Protein AF-A0A537GJS8-F1 (afdb_monomer_lite)

Sequence (79 aa):
MLKVAQTKLNQTEYQLLARYAEEHKLTVKEALRLAAKRLVLDDKVYPDDPIFKNIERASKPGKKTRWSVDHDKVLYGKP

Radius of gyration: 20.83 Å; chains: 1; bounding box: 53×27×39 Å

Secondary structure (DSSP, 8-state):
-PPPP-----HHHHHHHHHHHHHTT--HHHHHHHHHHHHHS-----TT-HHHH-----SSTT---HHHHSHHHHHH---

pLDDT: mean 78.58, std 13.96, range [49.75, 97.06]

Structure (mmCIF, N/CA/C/O backbone):
data_AF-A0A537GJS8-F1
#
_entry.id   AF-A0A537GJS8-F1
#
loop_
_atom_site.group_PDB
_atom_site.id
_atom_site.type_symbol
_atom_site.label_atom_id
_atom_site.label_alt_id
_atom_site.label_comp_id
_atom_site.label_asym_id
_atom_site.label_entity_id
_atom_site.label_seq_id
_atom_site.pdbx_PDB_ins_code
_atom_site.Cartn_x
_atom_site.Cartn_y
_atom_site.Cartn_z
_atom_site.occupancy
_atom_site.B_iso_or_equiv
_atom_site.auth_seq_id
_atom_site.auth_comp_id
_atom_site.auth_asym_id
_atom_site.auth_atom_id
_atom_site.pdbx_PDB_model_num
ATOM 1 N N . MET A 1 1 ? 9.526 15.162 -3.685 1.00 49.75 1 MET A N 1
ATOM 2 C CA . MET A 1 1 ? 8.330 15.656 -2.964 1.00 49.75 1 MET A CA 1
ATOM 3 C C . MET A 1 1 ? 7.294 14.536 -2.926 1.00 49.75 1 MET A C 1
ATOM 5 O O . MET A 1 1 ? 7.046 13.940 -3.969 1.00 49.75 1 MET A O 1
ATOM 9 N N . LEU A 1 2 ? 6.758 14.177 -1.754 1.00 73.44 2 LEU A N 1
ATOM 10 C CA . LEU A 1 2 ? 5.719 13.141 -1.655 1.00 73.44 2 LEU A CA 1
ATOM 11 C C . LEU A 1 2 ? 4.401 13.676 -2.229 1.00 73.44 2 LEU A C 1
ATOM 13 O O . LEU A 1 2 ? 3.936 14.733 -1.812 1.00 73.44 2 LEU A O 1
ATOM 17 N N . LYS A 1 3 ? 3.798 12.943 -3.171 1.00 80.94 3 LYS A N 1
ATOM 18 C CA . LYS A 1 3 ? 2.446 13.237 -3.662 1.00 80.94 3 LYS A CA 1
ATOM 19 C C . LYS A 1 3 ? 1.427 12.690 -2.662 1.00 80.94 3 LYS A C 1
ATOM 21 O O . LYS A 1 3 ? 1.514 11.526 -2.274 1.00 80.94 3 LYS A O 1
ATOM 26 N N . VAL A 1 4 ? 0.483 13.529 -2.241 1.00 82.06 4 VAL A N 1
ATOM 27 C CA . VAL A 1 4 ? -0.622 13.142 -1.354 1.00 82.06 4 VAL A CA 1
ATOM 28 C C . VAL A 1 4 ? -1.855 12.885 -2.211 1.00 82.06 4 VAL A C 1
ATOM 30 O O . VAL A 1 4 ? -2.260 13.754 -2.977 1.00 82.06 4 VAL A O 1
ATOM 33 N N . ALA A 1 5 ? -2.442 11.697 -2.079 1.00 81.06 5 ALA A N 1
ATOM 34 C CA . ALA A 1 5 ? -3.737 11.368 -2.660 1.00 81.06 5 ALA A CA 1
ATOM 35 C C . ALA A 1 5 ? -4.798 11.413 -1.555 1.00 81.06 5 ALA A C 1
ATOM 37 O O . ALA A 1 5 ? -4.602 10.831 -0.487 1.00 81.06 5 ALA A O 1
ATOM 38 N N . GLN A 1 6 ? -5.901 12.117 -1.805 1.00 86.12 6 GLN A N 1
ATOM 39 C CA . GLN A 1 6 ? -7.050 12.178 -0.906 1.00 86.12 6 GLN A CA 1
ATOM 40 C C . GLN A 1 6 ? -8.200 11.377 -1.511 1.00 86.12 6 GLN A C 1
ATOM 42 O O . GLN A 1 6 ? -8.427 11.426 -2.718 1.00 86.12 6 GLN A O 1
ATOM 47 N N . THR A 1 7 ? -8.917 10.637 -0.671 1.00 85.69 7 THR A N 1
ATOM 48 C CA . THR A 1 7 ? -10.094 9.859 -1.071 1.00 85.69 7 THR A CA 1
ATOM 49 C C . THR A 1 7 ? -11.193 10.067 -0.036 1.00 85.69 7 THR A C 1
ATOM 51 O O . THR A 1 7 ? -10.914 10.497 1.086 1.00 85.69 7 THR A O 1
ATOM 54 N N . LYS A 1 8 ? -12.438 9.784 -0.413 1.00 91.44 8 LYS A N 1
ATOM 55 C CA . LYS A 1 8 ? -13.569 9.768 0.512 1.00 91.44 8 LYS A CA 1
ATOM 56 C C . LYS A 1 8 ? -14.017 8.323 0.665 1.00 91.44 8 LYS A C 1
ATOM 58 O O . LYS A 1 8 ? -14.276 7.673 -0.340 1.00 91.44 8 LYS A O 1
ATOM 63 N N . LEU A 1 9 ? -14.091 7.861 1.907 1.00 91.00 9 LEU A N 1
ATOM 64 C CA . LEU A 1 9 ? -14.688 6.580 2.265 1.00 91.00 9 LEU A CA 1
ATOM 65 C C . LEU A 1 9 ? -16.017 6.856 2.953 1.00 91.00 9 LEU A C 1
ATOM 67 O O . LEU A 1 9 ? -16.120 7.796 3.749 1.00 91.00 9 LEU A O 1
ATOM 71 N N . ASN A 1 10 ? -17.021 6.039 2.661 1.00 95.38 10 ASN A N 1
ATOM 72 C CA . ASN A 1 10 ? -18.217 6.017 3.487 1.00 95.38 10 ASN A CA 1
ATOM 73 C C . ASN A 1 10 ? -17.913 5.344 4.842 1.00 95.38 10 ASN A C 1
ATOM 75 O O . ASN A 1 10 ? -16.850 4.752 5.056 1.00 95.38 10 ASN A O 1
ATOM 79 N N . GLN A 1 11 ? -18.844 5.455 5.789 1.00 95.00 11 GLN A N 1
ATOM 80 C CA . GLN A 1 11 ? -18.624 4.961 7.149 1.00 95.00 11 GLN A CA 1
ATOM 81 C C . GLN A 1 11 ? -18.417 3.439 7.200 1.00 95.00 11 GLN A C 1
ATOM 83 O O . GLN A 1 11 ? -17.582 2.962 7.967 1.00 95.00 11 GLN A O 1
ATOM 88 N N . THR A 1 12 ? -19.127 2.684 6.361 1.00 96.06 12 THR A N 1
ATOM 89 C CA . THR A 1 12 ? -19.030 1.221 6.289 1.00 96.06 12 THR A CA 1
ATOM 90 C C . THR A 1 12 ? -17.683 0.768 5.721 1.00 96.06 12 THR A C 1
ATOM 92 O O . THR A 1 12 ? -17.037 -0.105 6.295 1.00 96.06 12 THR A O 1
ATOM 95 N N . GLU A 1 13 ? -17.216 1.393 4.639 1.00 93.31 13 GLU A N 1
ATOM 96 C CA . GLU A 1 13 ? -15.901 1.141 4.034 1.00 93.31 13 GLU A CA 1
ATOM 97 C C . GLU A 1 13 ? -14.768 1.446 5.015 1.00 93.31 13 GLU A C 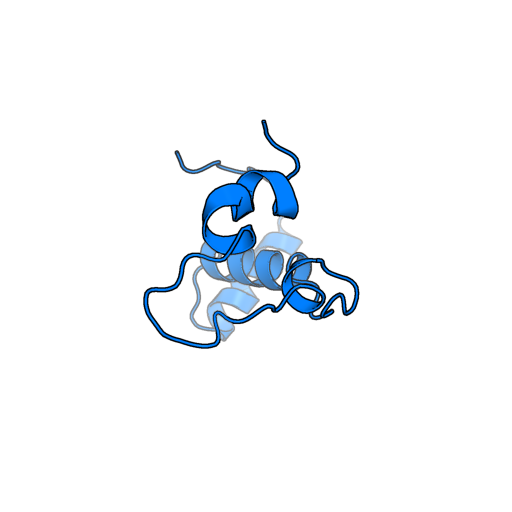1
ATOM 99 O O . GLU A 1 13 ? -13.823 0.666 5.142 1.00 93.31 13 GLU A O 1
ATOM 104 N N . TYR A 1 14 ? -14.880 2.560 5.746 1.00 94.50 14 TYR A N 1
ATOM 105 C CA . TYR A 1 14 ? -13.909 2.914 6.774 1.00 94.50 14 TYR A CA 1
ATOM 106 C C . TYR A 1 14 ? -13.871 1.876 7.899 1.00 94.50 14 TYR A C 1
ATOM 108 O O . TYR A 1 14 ? -12.789 1.435 8.280 1.00 94.50 14 TYR A O 1
ATOM 116 N N . GLN A 1 15 ? -15.033 1.454 8.408 1.00 96.31 15 GLN A N 1
ATOM 117 C CA . GLN A 1 15 ? -15.115 0.435 9.459 1.00 96.31 15 GLN A CA 1
ATOM 118 C C . GLN A 1 15 ? -14.520 -0.901 9.010 1.00 96.31 15 GLN A C 1
ATOM 120 O O . GLN A 1 15 ? -13.800 -1.538 9.777 1.00 96.31 15 GLN A O 1
ATOM 125 N N . LEU A 1 16 ? -14.785 -1.308 7.767 1.00 95.81 16 LEU A N 1
ATOM 126 C CA . LEU A 1 16 ? -14.218 -2.524 7.196 1.00 95.81 16 LEU A CA 1
ATOM 127 C C . LEU A 1 16 ? -12.685 -2.443 7.119 1.00 95.81 16 LEU A C 1
ATOM 129 O O . LEU A 1 16 ? -11.993 -3.362 7.555 1.00 95.81 16 LEU A O 1
ATOM 133 N N . LEU A 1 17 ? -12.152 -1.323 6.620 1.00 94.69 17 LEU A N 1
ATOM 134 C CA . LEU A 1 17 ? -10.709 -1.094 6.534 1.00 94.69 17 LEU A CA 1
ATOM 135 C C . LEU A 1 17 ? -10.050 -1.025 7.919 1.00 94.69 17 LEU A C 1
ATOM 137 O O . LEU A 1 17 ? -8.946 -1.539 8.097 1.00 94.69 17 LEU A O 1
ATOM 141 N N . ALA A 1 18 ? -10.716 -0.402 8.894 1.00 95.38 18 ALA A N 1
ATOM 142 C CA . ALA A 1 18 ? -10.233 -0.294 10.265 1.00 95.38 18 ALA A CA 1
ATOM 143 C C . ALA A 1 18 ? -10.143 -1.667 10.942 1.00 95.38 18 ALA A C 1
ATOM 145 O O . ALA A 1 18 ? -9.094 -1.989 11.493 1.00 95.38 18 ALA A O 1
ATOM 146 N N . ARG A 1 19 ? -11.178 -2.509 10.815 1.00 96.69 19 ARG A N 1
ATOM 147 C CA . ARG A 1 19 ? -11.152 -3.884 11.344 1.00 96.69 19 ARG A CA 1
ATOM 148 C C . ARG A 1 19 ? -10.025 -4.713 10.742 1.00 96.69 19 ARG A C 1
ATOM 150 O O . ARG A 1 19 ? -9.274 -5.341 11.477 1.00 96.69 19 ARG A O 1
ATOM 157 N N . TYR A 1 20 ? -9.853 -4.651 9.421 1.00 95.56 20 TYR A N 1
ATOM 158 C CA . TYR A 1 20 ? -8.734 -5.317 8.754 1.00 95.56 20 TYR A CA 1
ATOM 159 C C . TYR A 1 20 ? -7.381 -4.827 9.298 1.00 95.56 20 TYR A C 1
ATOM 161 O O . TYR A 1 20 ? -6.474 -5.616 9.553 1.00 95.56 20 TYR A O 1
ATOM 169 N N . ALA A 1 21 ? -7.226 -3.515 9.490 1.00 96.69 21 ALA A N 1
ATOM 170 C CA . ALA A 1 21 ? -5.995 -2.954 10.032 1.00 96.69 21 ALA A CA 1
ATOM 171 C C . ALA A 1 21 ? -5.722 -3.459 11.464 1.00 96.69 21 ALA A C 1
ATOM 173 O O . ALA A 1 21 ? -4.602 -3.879 11.750 1.00 96.69 21 ALA A O 1
ATOM 174 N N . GLU A 1 22 ? -6.743 -3.507 12.324 1.00 96.50 22 GLU A N 1
ATOM 175 C CA . GLU A 1 22 ? -6.649 -4.033 13.693 1.00 96.50 22 GLU A CA 1
ATOM 176 C C . GLU A 1 22 ? -6.254 -5.516 13.729 1.00 96.50 22 GLU A C 1
ATOM 178 O O . GLU A 1 22 ? -5.291 -5.873 14.412 1.00 96.50 22 GLU A O 1
ATOM 183 N N . GLU A 1 23 ? -6.933 -6.367 12.952 1.00 97.06 23 GLU A N 1
ATOM 184 C CA . GLU A 1 23 ? -6.648 -7.809 12.860 1.00 97.06 23 GLU A CA 1
ATOM 185 C C . GLU A 1 23 ? -5.196 -8.084 12.443 1.00 97.06 23 GLU A C 1
ATOM 187 O O . GLU A 1 23 ? -4.552 -9.012 12.940 1.00 97.06 23 GLU A O 1
ATOM 192 N N . HIS A 1 24 ? -4.650 -7.236 11.569 1.00 95.19 24 HIS A N 1
ATOM 193 C CA . HIS A 1 24 ? -3.288 -7.352 11.058 1.00 95.19 24 HIS A CA 1
ATOM 194 C C . HIS A 1 24 ? -2.247 -6.515 11.821 1.00 95.19 24 HIS A C 1
ATOM 196 O O . HIS A 1 24 ? -1.081 -6.507 11.420 1.00 95.19 24 HIS A O 1
ATOM 202 N N . LYS A 1 25 ? -2.624 -5.847 12.924 1.00 96.62 25 LYS A N 1
ATOM 203 C CA . LYS A 1 25 ? -1.750 -4.948 13.711 1.00 96.62 25 LYS A CA 1
ATOM 204 C C . LYS A 1 25 ? -1.102 -3.841 12.865 1.00 96.62 25 LYS A C 1
ATOM 206 O O . LYS A 1 25 ? 0.054 -3.478 13.074 1.00 96.62 25 LYS A O 1
ATOM 211 N N . LEU A 1 26 ? -1.850 -3.324 11.897 1.00 95.50 26 LEU A N 1
ATOM 212 C CA . LEU A 1 26 ? -1.459 -2.236 11.006 1.00 95.50 26 LEU A CA 1
ATOM 213 C C . LEU A 1 26 ? -2.238 -0.966 11.348 1.00 95.50 26 LEU A C 1
ATOM 215 O O . LEU A 1 26 ? -3.344 -1.002 11.880 1.00 95.50 26 LEU A O 1
ATOM 219 N N . THR A 1 27 ? -1.698 0.183 10.958 1.00 95.31 27 THR A N 1
ATOM 220 C CA . THR A 1 27 ? -2.496 1.411 10.878 1.00 95.31 27 THR A CA 1
ATOM 221 C C . THR A 1 27 ? -3.385 1.393 9.630 1.00 95.31 27 THR A C 1
ATOM 223 O O . THR A 1 27 ? -3.043 0.797 8.605 1.00 95.31 27 THR A O 1
ATOM 226 N N . VAL A 1 28 ? -4.500 2.133 9.655 1.00 91.88 28 VAL A N 1
ATOM 227 C CA . VAL A 1 28 ? -5.396 2.305 8.488 1.00 91.88 28 VAL A CA 1
ATOM 228 C C . VAL A 1 28 ? -4.623 2.776 7.246 1.00 91.88 28 VAL A C 1
ATOM 230 O O . VAL A 1 28 ? -4.867 2.320 6.129 1.00 91.88 28 VAL A O 1
ATOM 233 N N . LYS A 1 29 ? -3.631 3.655 7.439 1.00 91.88 29 LYS A N 1
ATOM 234 C CA . LYS A 1 29 ? -2.765 4.165 6.369 1.00 91.88 29 LYS A CA 1
ATOM 235 C C . LYS A 1 29 ? -1.886 3.069 5.761 1.00 91.88 29 LYS A C 1
ATOM 237 O O . LYS A 1 29 ? -1.700 3.045 4.545 1.00 91.88 29 LYS A O 1
ATOM 242 N N . GLU A 1 30 ? -1.328 2.187 6.584 1.00 92.81 30 GLU A N 1
ATOM 243 C CA . GLU A 1 30 ? -0.495 1.072 6.123 1.00 92.81 30 GLU A CA 1
ATOM 244 C C . GLU A 1 30 ? -1.324 0.012 5.411 1.00 92.81 30 GLU A C 1
ATOM 246 O O . GLU A 1 30 ? -0.934 -0.421 4.328 1.00 92.81 30 GLU A O 1
ATOM 251 N N . ALA A 1 31 ? -2.489 -0.336 5.960 1.00 93.81 31 ALA A N 1
ATOM 252 C CA . ALA A 1 31 ? -3.435 -1.245 5.322 1.00 93.81 31 ALA A CA 1
ATOM 253 C C . ALA A 1 31 ? -3.849 -0.734 3.932 1.00 93.81 31 ALA A C 1
ATOM 255 O O . ALA A 1 31 ? -3.759 -1.470 2.947 1.00 93.81 31 ALA A O 1
ATOM 256 N N . LEU A 1 32 ? -4.195 0.554 3.823 1.00 92.25 32 LEU A N 1
ATOM 257 C CA . LEU A 1 32 ? -4.537 1.180 2.545 1.00 92.25 32 LEU A CA 1
ATOM 258 C C . LEU A 1 32 ? -3.356 1.166 1.565 1.00 92.25 32 LEU A C 1
ATOM 260 O O . LEU A 1 32 ? -3.518 0.846 0.388 1.00 92.25 32 LEU A O 1
ATOM 264 N N . ARG A 1 33 ? -2.146 1.480 2.046 1.00 90.50 33 ARG A N 1
ATOM 265 C CA . ARG A 1 33 ? -0.929 1.452 1.224 1.00 90.50 33 ARG A CA 1
ATOM 266 C C . ARG A 1 33 ? -0.619 0.041 0.722 1.00 90.50 33 ARG A C 1
ATOM 268 O O . ARG A 1 33 ? -0.196 -0.106 -0.423 1.00 90.50 33 ARG A O 1
ATOM 275 N N . LEU A 1 34 ? -0.824 -0.978 1.553 1.00 90.19 34 LEU A N 1
ATOM 276 C CA . LEU A 1 34 ? -0.635 -2.382 1.199 1.00 90.19 34 LEU A CA 1
ATOM 277 C C . LEU A 1 34 ? -1.634 -2.815 0.121 1.00 90.19 34 LEU A C 1
ATOM 279 O O . LEU A 1 34 ? -1.228 -3.407 -0.876 1.00 90.19 34 LEU A O 1
ATOM 283 N N . ALA A 1 35 ? -2.915 -2.485 0.299 1.00 89.31 35 ALA A N 1
ATOM 284 C CA . ALA A 1 35 ? -3.965 -2.786 -0.669 1.00 89.31 35 ALA A CA 1
ATOM 285 C C . ALA A 1 35 ? -3.691 -2.114 -2.022 1.00 89.31 35 ALA A C 1
ATOM 287 O O . ALA A 1 35 ? -3.685 -2.784 -3.052 1.00 89.31 35 ALA A O 1
ATOM 288 N N . ALA A 1 36 ? -3.354 -0.819 -2.016 1.00 88.88 36 ALA A N 1
ATOM 289 C CA . ALA A 1 36 ? -2.979 -0.095 -3.228 1.00 88.88 36 ALA A CA 1
ATOM 290 C C . ALA A 1 36 ? -1.748 -0.714 -3.906 1.00 88.88 36 ALA A C 1
ATOM 292 O O . ALA A 1 36 ? -1.730 -0.884 -5.120 1.00 88.88 36 ALA A O 1
ATOM 293 N N . LYS A 1 37 ? -0.731 -1.102 -3.126 1.00 87.06 37 LYS A N 1
ATOM 294 C CA . LYS A 1 37 ? 0.465 -1.764 -3.655 1.00 87.06 37 LYS A CA 1
ATOM 295 C C . LYS A 1 37 ? 0.124 -3.105 -4.310 1.00 87.06 37 LYS A C 1
ATOM 297 O O . LYS A 1 37 ? 0.626 -3.362 -5.392 1.00 87.06 37 LYS A O 1
ATOM 302 N N . ARG A 1 38 ? -0.728 -3.925 -3.687 1.00 86.38 38 ARG A N 1
ATOM 303 C CA . ARG A 1 38 ? -1.188 -5.207 -4.252 1.00 86.38 38 ARG A CA 1
ATOM 304 C C . ARG A 1 38 ? -2.008 -5.031 -5.529 1.00 86.38 38 ARG A C 1
ATOM 306 O O . ARG A 1 38 ? -1.923 -5.872 -6.405 1.00 86.38 38 ARG A O 1
ATOM 313 N N . LEU A 1 39 ? -2.790 -3.957 -5.627 1.00 85.06 39 LEU A N 1
ATOM 314 C CA . LEU A 1 39 ? -3.585 -3.668 -6.820 1.00 85.06 39 LEU A CA 1
ATOM 315 C C . LEU A 1 39 ? -2.720 -3.165 -7.986 1.00 85.06 39 LEU A C 1
ATOM 317 O O . LEU A 1 39 ? -2.972 -3.508 -9.133 1.00 85.06 39 LEU A O 1
ATOM 321 N N . VAL A 1 40 ? -1.732 -2.313 -7.691 1.00 82.44 40 VAL A N 1
ATOM 322 C CA . VAL A 1 40 ? -0.878 -1.676 -8.708 1.00 82.44 40 VAL A CA 1
ATOM 323 C C . VAL A 1 40 ? 0.239 -2.601 -9.177 1.00 82.44 40 VAL A C 1
ATOM 325 O O . VAL A 1 40 ? 0.613 -2.565 -10.347 1.00 82.44 40 VAL A O 1
ATOM 328 N N . LEU A 1 41 ? 0.800 -3.403 -8.274 1.00 76.00 41 LEU A N 1
ATOM 329 C CA . LEU A 1 41 ? 1.761 -4.428 -8.646 1.00 76.00 41 LEU A CA 1
ATOM 330 C C . LEU A 1 41 ? 0.985 -5.611 -9.223 1.00 76.00 41 LEU A C 1
ATOM 332 O O . LEU A 1 41 ? 0.604 -6.523 -8.497 1.00 76.00 41 LEU A O 1
ATOM 336 N N . ASP A 1 42 ? 0.734 -5.561 -10.531 1.00 63.56 42 ASP A N 1
ATOM 337 C CA . ASP A 1 42 ? 0.357 -6.747 -11.294 1.00 63.56 42 ASP A CA 1
ATOM 338 C C . ASP A 1 42 ? 1.525 -7.735 -11.155 1.00 63.56 42 ASP A C 1
ATOM 340 O O . ASP A 1 42 ? 2.658 -7.406 -11.508 1.00 63.56 42 ASP A O 1
ATOM 344 N N . ASP A 1 43 ? 1.279 -8.934 -10.627 1.00 64.19 43 ASP A N 1
ATOM 345 C CA . ASP A 1 43 ? 2.302 -9.983 -10.443 1.00 64.19 43 ASP A CA 1
ATOM 346 C C . ASP A 1 43 ? 2.685 -10.638 -11.790 1.00 64.19 43 ASP A C 1
ATOM 348 O O . ASP A 1 43 ? 3.114 -11.788 -11.884 1.00 64.19 43 ASP A O 1
ATOM 352 N N . LYS A 1 44 ? 2.469 -9.899 -12.882 1.00 69.88 44 LYS A N 1
ATOM 353 C CA . LYS A 1 44 ? 2.778 -10.292 -14.244 1.00 69.88 44 LYS A CA 1
ATOM 354 C C . LYS A 1 44 ? 4.157 -9.779 -14.587 1.00 69.88 44 LYS A C 1
ATOM 356 O O . LYS A 1 44 ? 4.388 -8.589 -14.793 1.00 69.88 44 LYS A O 1
ATOM 361 N N . VAL A 1 45 ? 5.073 -10.725 -14.716 1.00 69.38 45 VAL A N 1
ATOM 362 C CA . VAL A 1 45 ? 6.304 -10.502 -15.460 1.00 69.38 45 VAL A CA 1
ATOM 363 C C . VAL A 1 45 ? 5.906 -10.300 -16.917 1.00 69.38 45 VAL A C 1
ATOM 365 O O . VAL A 1 45 ? 5.350 -11.211 -17.522 1.00 69.38 45 VAL A O 1
ATOM 368 N N . TYR A 1 46 ? 6.173 -9.119 -17.473 1.00 73.88 46 TYR A N 1
ATOM 369 C CA . TYR A 1 46 ? 6.045 -8.863 -18.906 1.00 73.88 46 TYR A CA 1
ATOM 370 C C . TYR A 1 46 ? 7.268 -9.476 -19.599 1.00 73.88 46 TYR A C 1
ATOM 372 O O . TYR A 1 46 ? 8.342 -8.875 -19.545 1.00 73.88 46 TYR A O 1
ATOM 380 N N . PRO A 1 47 ? 7.167 -10.661 -20.235 1.00 74.25 47 PRO A N 1
ATOM 381 C CA . PRO A 1 47 ? 8.347 -11.353 -20.769 1.00 74.25 47 PRO A CA 1
ATOM 382 C C . PRO A 1 47 ? 9.004 -10.559 -21.900 1.00 74.25 47 PRO A C 1
ATOM 384 O O . PRO A 1 47 ? 10.197 -10.678 -22.164 1.00 74.25 47 PRO A O 1
ATOM 387 N N . ASP A 1 48 ? 8.201 -9.719 -22.551 1.00 77.12 48 ASP A N 1
ATOM 388 C CA . ASP A 1 48 ? 8.604 -8.866 -23.650 1.00 77.12 48 ASP A CA 1
ATOM 389 C C . ASP A 1 48 ? 9.194 -7.517 -23.231 1.00 77.12 48 ASP A C 1
ATOM 391 O O . ASP A 1 48 ? 9.563 -6.738 -24.115 1.00 77.12 48 ASP A O 1
ATOM 395 N N . ASP A 1 49 ? 9.290 -7.240 -21.928 1.00 74.69 49 ASP A N 1
ATOM 396 C CA . ASP A 1 49 ? 9.871 -6.004 -21.415 1.00 74.69 49 ASP A CA 1
ATOM 397 C C . ASP A 1 49 ? 11.337 -5.870 -21.883 1.00 74.69 49 ASP A C 1
ATOM 399 O O . ASP A 1 49 ? 12.126 -6.822 -21.760 1.00 74.69 49 ASP A O 1
ATOM 403 N N . PRO A 1 50 ? 11.737 -4.702 -22.425 1.00 70.38 50 PRO A N 1
ATOM 404 C CA . PRO A 1 50 ? 13.111 -4.431 -22.833 1.00 70.38 50 PRO A CA 1
ATOM 405 C C . PRO A 1 50 ? 14.170 -4.760 -21.775 1.00 70.38 50 PRO A C 1
ATOM 407 O O . PRO A 1 50 ? 15.291 -5.106 -22.160 1.00 70.38 50 PRO A O 1
ATOM 410 N N . ILE A 1 51 ? 13.830 -4.699 -20.478 1.00 71.56 51 ILE A N 1
ATOM 411 C CA . ILE A 1 51 ? 14.736 -5.059 -19.377 1.00 71.56 51 ILE A CA 1
ATOM 412 C C . ILE A 1 51 ? 15.123 -6.547 -19.384 1.00 71.56 51 ILE A C 1
ATOM 414 O O . ILE A 1 51 ? 16.239 -6.888 -18.994 1.00 71.56 51 ILE A O 1
ATOM 418 N N . PHE A 1 52 ? 14.234 -7.429 -19.861 1.00 73.06 52 PHE A N 1
ATOM 419 C CA . PHE A 1 52 ? 14.466 -8.877 -19.936 1.00 73.06 52 PHE A CA 1
ATOM 420 C C . PHE A 1 52 ? 14.968 -9.328 -21.310 1.00 73.06 52 PHE A C 1
ATOM 422 O O . PHE A 1 52 ? 15.678 -10.327 -21.403 1.00 73.06 52 PHE A O 1
ATOM 429 N N . LYS A 1 53 ? 14.648 -8.585 -22.376 1.00 65.56 53 LYS A N 1
ATOM 430 C CA . LYS A 1 53 ? 15.126 -8.887 -23.735 1.00 65.56 53 LYS A CA 1
ATOM 431 C C . LYS A 1 53 ? 16.575 -8.480 -23.983 1.00 65.56 53 LYS A C 1
ATOM 433 O O . LYS A 1 53 ? 17.258 -9.127 -24.769 1.00 65.56 53 LYS A O 1
ATOM 438 N N . ASN A 1 54 ? 17.055 -7.429 -23.320 1.00 59.25 54 ASN A N 1
ATOM 439 C CA . ASN A 1 54 ? 18.345 -6.813 -23.639 1.00 59.25 54 ASN A CA 1
ATOM 440 C C . ASN A 1 54 ? 19.377 -6.992 -22.524 1.00 59.25 54 ASN A C 1
ATOM 442 O O . ASN A 1 54 ? 20.074 -6.058 -22.127 1.00 59.25 54 ASN A O 1
ATOM 446 N N . ILE A 1 55 ? 19.499 -8.220 -22.022 1.00 58.53 55 ILE A N 1
ATOM 447 C CA . ILE A 1 55 ? 20.509 -8.589 -21.027 1.00 58.53 55 ILE A CA 1
ATOM 448 C C . ILE A 1 55 ? 21.833 -8.892 -21.744 1.00 58.53 55 ILE A C 1
ATOM 450 O O . ILE A 1 55 ? 22.419 -9.962 -21.574 1.00 58.53 55 ILE A O 1
ATOM 454 N N . GLU A 1 56 ? 22.353 -7.951 -22.538 1.00 59.53 56 GLU A N 1
ATOM 455 C CA . GLU A 1 56 ? 23.784 -7.960 -22.855 1.00 59.53 56 GLU A CA 1
ATOM 456 C C . GLU A 1 56 ? 24.539 -7.616 -21.569 1.00 59.53 56 GLU A C 1
ATOM 458 O O . GLU A 1 56 ? 24.992 -6.491 -21.334 1.00 59.53 56 GLU A O 1
ATOM 463 N N . ARG A 1 57 ? 24.632 -8.606 -20.677 1.00 56.25 57 ARG A N 1
ATOM 464 C CA . ARG A 1 57 ? 25.471 -8.530 -19.494 1.00 56.25 57 ARG A CA 1
ATOM 465 C C . ARG A 1 57 ? 26.880 -8.266 -19.995 1.00 56.25 57 ARG A C 1
ATOM 467 O O . ARG A 1 57 ? 27.399 -9.018 -20.821 1.00 56.25 57 ARG A O 1
ATOM 474 N N . ALA A 1 58 ? 27.504 -7.202 -19.497 1.00 59.19 58 ALA A N 1
ATOM 475 C CA . ALA A 1 58 ? 28.910 -6.964 -19.764 1.00 59.19 58 ALA A CA 1
ATOM 476 C C . ALA A 1 58 ? 29.680 -8.238 -19.384 1.00 59.19 58 ALA A C 1
ATOM 478 O O . ALA A 1 58 ? 29.717 -8.625 -18.219 1.00 59.19 58 ALA A O 1
ATOM 479 N N . SER A 1 59 ? 30.261 -8.912 -20.382 1.00 58.31 59 SER A N 1
ATOM 480 C CA . SER A 1 59 ? 30.963 -10.192 -20.201 1.00 58.31 59 SER A CA 1
ATOM 481 C C . SER A 1 59 ? 32.098 -10.100 -19.169 1.00 58.31 59 SER A C 1
ATOM 483 O O . SER A 1 59 ? 32.515 -11.114 -18.614 1.00 58.31 59 SER A O 1
ATOM 485 N N . LYS A 1 60 ? 32.581 -8.883 -18.879 1.00 58.47 60 LYS A N 1
ATOM 486 C CA . LYS A 1 60 ? 33.576 -8.595 -17.845 1.00 58.47 60 LYS A CA 1
ATOM 487 C C . LYS A 1 60 ? 33.183 -7.353 -17.032 1.00 58.47 60 LYS A C 1
ATOM 489 O O . LYS A 1 60 ? 32.686 -6.389 -17.626 1.00 58.47 60 LYS A O 1
ATOM 494 N N . PRO A 1 61 ? 33.462 -7.326 -15.715 1.00 56.72 61 PRO A N 1
ATOM 495 C CA . PRO A 1 61 ? 33.302 -6.130 -14.891 1.00 56.72 61 PRO A CA 1
ATOM 496 C C . PRO A 1 61 ? 34.105 -4.957 -15.471 1.00 56.72 61 PRO A C 1
ATOM 498 O O . PRO A 1 61 ? 35.226 -5.142 -15.940 1.00 56.72 61 PRO A O 1
ATOM 501 N N . GLY A 1 62 ? 33.532 -3.752 -15.463 1.00 63.16 62 GLY A N 1
ATOM 502 C CA . GLY A 1 62 ? 34.202 -2.528 -15.924 1.00 63.16 62 GLY A CA 1
ATOM 503 C C . GLY A 1 62 ? 34.123 -2.246 -17.430 1.00 63.16 62 GLY A C 1
ATOM 504 O O . GLY A 1 62 ? 34.449 -1.136 -17.852 1.00 63.16 62 GLY A O 1
ATOM 505 N N . LYS A 1 63 ? 33.64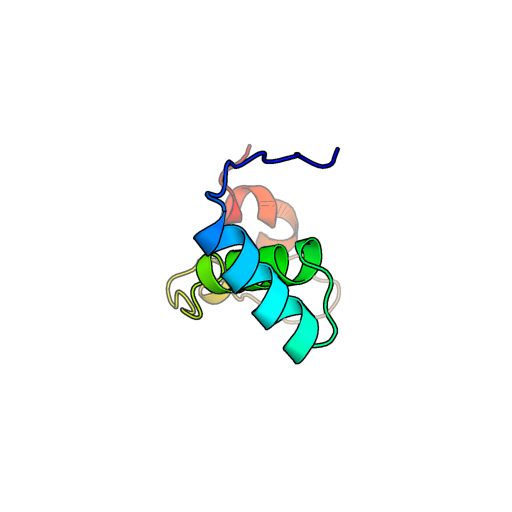0 -3.184 -18.258 1.00 64.50 63 LYS A N 1
ATOM 506 C CA . LYS A 1 63 ? 33.416 -2.923 -19.687 1.00 64.50 63 LYS A CA 1
ATOM 507 C C . LYS A 1 63 ? 32.058 -2.242 -19.877 1.00 64.50 63 LYS A C 1
ATOM 509 O O . LYS A 1 63 ? 31.019 -2.874 -19.712 1.00 64.50 63 LYS A O 1
ATOM 514 N N . LYS A 1 64 ? 32.063 -0.952 -20.224 1.00 61.22 64 LYS A N 1
ATOM 515 C CA . LYS A 1 64 ? 30.836 -0.210 -20.550 1.00 61.22 64 LYS A CA 1
ATOM 516 C C . LYS A 1 64 ? 30.261 -0.742 -21.863 1.00 61.22 64 LYS A C 1
ATOM 518 O O . LYS A 1 64 ? 30.881 -0.597 -22.913 1.00 61.22 64 LYS A O 1
ATOM 523 N N . THR A 1 65 ? 29.100 -1.384 -21.801 1.00 67.31 65 THR A N 1
ATOM 524 C CA . THR A 1 65 ? 28.311 -1.697 -23.000 1.00 67.31 65 THR A CA 1
ATOM 525 C C . THR A 1 65 ? 27.558 -0.444 -23.441 1.00 67.31 65 THR A C 1
ATOM 527 O O . THR A 1 65 ? 27.353 0.467 -22.637 1.00 67.31 65 THR A O 1
ATOM 530 N N . ARG A 1 66 ? 27.118 -0.381 -24.703 1.00 67.31 66 ARG A N 1
ATOM 531 C CA . ARG A 1 66 ? 26.278 0.726 -25.198 1.00 67.31 66 ARG A CA 1
ATOM 532 C C . ARG A 1 66 ? 25.058 0.948 -24.294 1.00 67.31 66 ARG A C 1
ATOM 534 O O . ARG A 1 66 ? 24.746 2.075 -23.941 1.00 67.31 66 ARG A O 1
ATOM 541 N N . TRP A 1 67 ? 24.477 -0.144 -23.805 1.00 64.06 67 TRP A N 1
ATOM 542 C CA . TRP A 1 67 ? 23.390 -0.154 -22.828 1.00 64.06 67 TRP A CA 1
ATOM 543 C C . TRP A 1 67 ? 23.775 0.389 -21.450 1.00 64.06 67 TRP A C 1
ATOM 545 O O . TRP A 1 67 ? 22.930 0.946 -20.771 1.00 64.06 67 TRP A O 1
ATOM 555 N N . SER A 1 68 ? 25.039 0.284 -21.033 1.00 67.38 68 SER A N 1
ATOM 556 C CA . SER A 1 68 ? 25.498 0.884 -19.770 1.00 67.38 68 SER A CA 1
ATOM 557 C C . SER A 1 68 ? 25.546 2.414 -19.847 1.00 67.38 68 SER A C 1
ATOM 559 O O . SER A 1 68 ? 25.352 3.084 -18.837 1.00 67.38 68 SER A O 1
ATOM 561 N N . VAL A 1 69 ? 25.816 2.966 -21.033 1.00 74.38 69 VAL A N 1
ATOM 562 C CA . VAL A 1 69 ? 25.949 4.414 -21.258 1.00 74.38 69 VAL A CA 1
ATOM 563 C C . VAL A 1 69 ? 24.606 5.040 -21.630 1.00 74.38 69 VAL A C 1
ATOM 565 O O . VAL A 1 69 ? 24.244 6.061 -21.061 1.00 74.38 69 VAL A O 1
ATOM 568 N N . ASP A 1 7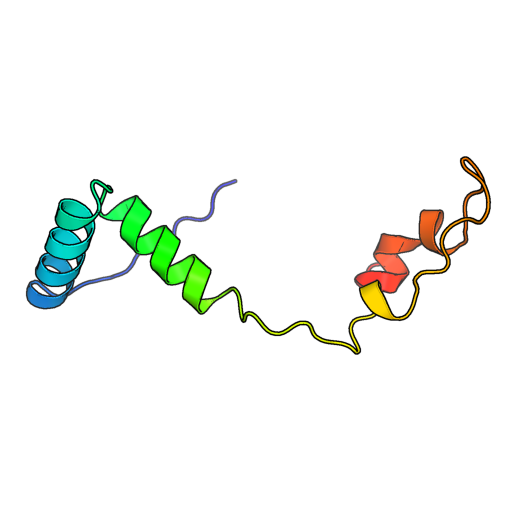0 ? 23.838 4.384 -22.501 1.00 75.25 70 ASP A N 1
ATOM 569 C CA . ASP A 1 70 ? 22.605 4.925 -23.083 1.00 75.25 70 ASP A CA 1
ATOM 570 C C . ASP A 1 70 ? 21.325 4.335 -22.452 1.00 75.25 70 ASP A C 1
ATOM 572 O O . ASP A 1 70 ? 20.259 4.395 -23.064 1.00 75.25 70 ASP A O 1
ATOM 576 N N . HIS A 1 71 ? 21.395 3.732 -21.256 1.00 72.38 71 HIS A N 1
ATOM 577 C CA . HIS A 1 71 ? 20.258 3.023 -20.642 1.00 72.38 71 HIS A CA 1
ATOM 578 C C . HIS A 1 71 ? 18.985 3.873 -20.577 1.00 72.38 71 HIS A C 1
ATOM 580 O O . HIS A 1 71 ? 17.912 3.370 -20.900 1.00 72.38 71 HIS A O 1
ATOM 586 N N . ASP A 1 72 ? 19.094 5.157 -20.231 1.00 71.75 72 ASP A N 1
ATOM 587 C CA . ASP A 1 72 ? 17.929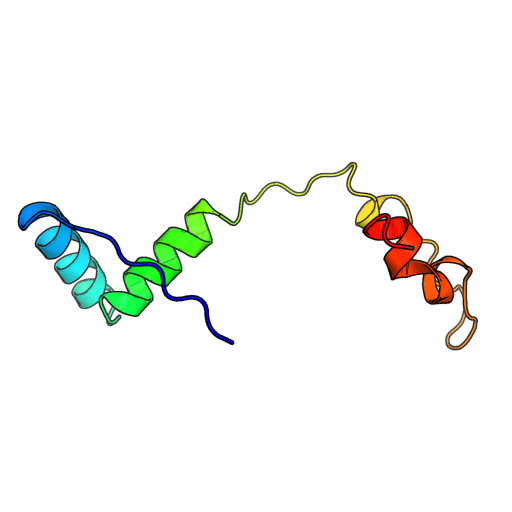 6.039 -20.131 1.00 71.75 72 ASP A CA 1
ATOM 588 C C . ASP A 1 72 ? 17.241 6.263 -21.482 1.00 71.75 72 ASP A C 1
ATOM 590 O O . ASP A 1 72 ? 16.011 6.221 -21.582 1.00 71.75 72 ASP A O 1
ATOM 594 N N . LYS A 1 73 ? 18.032 6.426 -22.545 1.00 75.50 73 LYS A N 1
ATOM 595 C CA . LYS A 1 73 ? 17.524 6.580 -23.909 1.00 75.50 73 LYS A CA 1
ATOM 596 C C . LYS A 1 73 ? 16.868 5.301 -24.407 1.00 75.50 73 LYS A C 1
ATOM 598 O O . LYS A 1 73 ? 15.832 5.355 -25.066 1.00 75.50 73 LYS A O 1
ATOM 603 N N . VAL A 1 74 ? 17.470 4.154 -24.110 1.00 70.38 74 VAL A N 1
ATOM 604 C CA . VAL A 1 74 ? 17.013 2.876 -24.656 1.00 70.38 74 VAL A CA 1
ATOM 605 C C . VAL A 1 74 ? 15.822 2.303 -23.879 1.00 70.38 74 VAL A C 1
ATOM 607 O O . VAL A 1 74 ? 14.932 1.721 -24.492 1.00 70.38 74 VAL A O 1
ATOM 610 N N . LEU A 1 75 ? 15.763 2.496 -22.557 1.00 67.75 75 LEU A N 1
ATOM 611 C CA . LEU A 1 75 ? 14.664 1.997 -21.720 1.00 67.75 75 LEU A CA 1
ATOM 612 C C . LEU A 1 75 ? 13.487 2.972 -21.636 1.00 67.75 75 LEU A C 1
ATOM 614 O O . LEU A 1 75 ? 12.341 2.536 -21.589 1.00 67.75 75 LEU A O 1
ATOM 618 N N . TYR A 1 76 ? 13.750 4.281 -21.618 1.00 73.62 76 TYR A N 1
ATOM 619 C CA . TYR A 1 76 ? 12.712 5.285 -21.358 1.00 73.62 76 TYR A CA 1
ATOM 6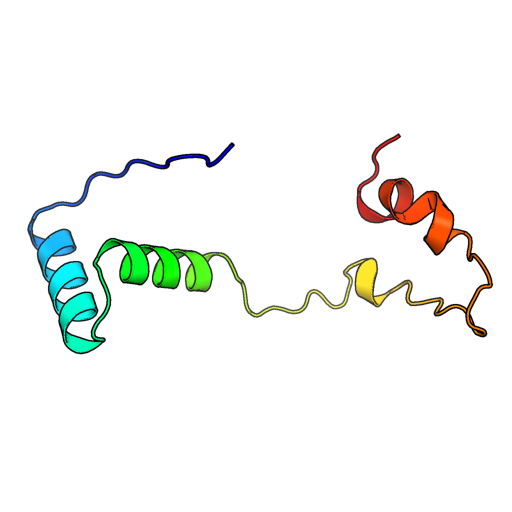20 C C . TYR A 1 76 ? 12.458 6.235 -22.531 1.00 73.62 76 TYR A C 1
ATOM 622 O O . TYR A 1 76 ? 11.596 7.106 -22.416 1.00 73.62 76 TYR A O 1
ATOM 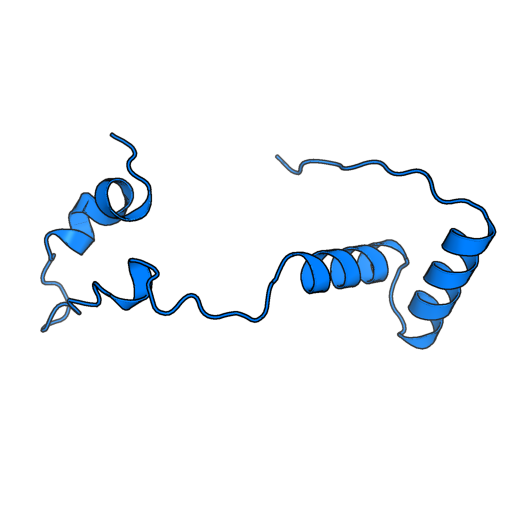630 N N . GLY A 1 77 ? 13.188 6.099 -23.645 1.00 64.75 77 GLY A N 1
ATOM 631 C CA . GLY A 1 77 ? 12.992 6.917 -24.847 1.00 64.75 77 GLY A CA 1
ATOM 632 C C . GLY A 1 77 ? 13.241 8.414 -24.640 1.00 64.75 77 GLY A C 1
ATOM 633 O O . GLY A 1 77 ? 12.816 9.218 -25.468 1.00 64.75 77 GLY A O 1
ATOM 634 N N . LYS A 1 78 ? 13.887 8.811 -23.536 1.00 57.38 78 LYS A N 1
ATOM 635 C CA . LYS A 1 78 ? 14.201 10.216 -23.261 1.00 57.38 78 LYS A CA 1
ATOM 636 C C . LYS A 1 78 ? 15.491 10.625 -23.987 1.00 57.38 78 LYS A C 1
ATOM 638 O O . LYS A 1 78 ? 16.418 9.813 -24.031 1.00 57.38 78 LYS A O 1
ATOM 643 N N . PRO A 1 79 ? 15.538 11.829 -24.587 1.00 54.28 79 PRO A N 1
ATOM 644 C CA . PRO A 1 79 ? 16.764 12.383 -25.154 1.00 54.28 79 PRO A CA 1
ATOM 645 C C . PRO A 1 79 ? 17.811 12.677 -24.077 1.00 54.28 79 PRO A C 1
ATOM 647 O O . PRO A 1 79 ? 17.411 13.024 -22.940 1.00 54.28 79 PRO A O 1
#

Foldseek 3Di:
DDDDDDDDDDPVRQVVLCVVCVVVVHDSVVSVVVVVCVVPPPVDDPCPQPVNVPPPPPPDPPDQDPCNVCVCCVRPVDD